Protein AF-C5IFS9-F1 (afdb_monomer)

pLDDT: mean 83.11, std 17.36, range [41.31, 97.69]

Radius of gyration: 17.82 Å; Cα contacts (8 Å, |Δi|>4): 62; chains: 1; bounding box: 24×32×65 Å

Sequence (91 aa):
KLKVMCEEALCVNLSVETAAETLILADLHSADQLKAQTIDFINTHATDVMETSGWQNMITTHSHLIAEAFRALATQQIPPIGPPRKRVKMS

Organism: Drosophila silvestris (NCBI:txid47010)

Nearest PDB structures (foldseek):
  4j8z-assembly1_A  TM=1.003E+00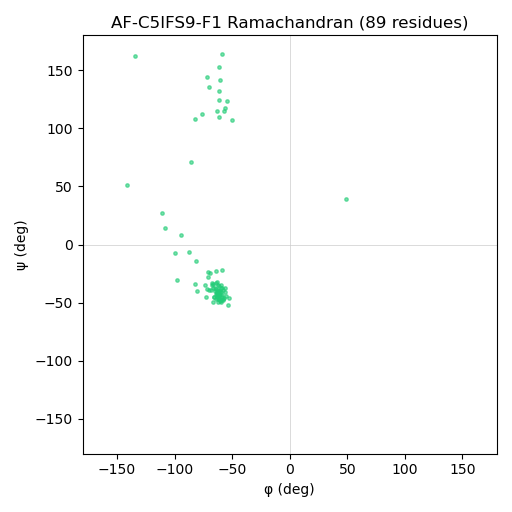  e=5.179E-07  Homo sapiens
  8dws-assembly1_D  TM=9.469E-01  e=1.731E-07  Homo sapiens
  8dws-assembly1_A  TM=8.783E-01  e=1.298E-07  Homo sapiens
  8dwv-assembly1_E  TM=9.773E-01  e=1.380E-06  Homo sapiens
  4hs2-assembly1_A-2  TM=1.004E+00  e=3.897E-06  Homo sapiens

Foldseek 3Di:
DVLVVVLVVVLVVDDLQCLLVQLVVCVVVVVVSSNLSSLVVCVVVVVSSCPYPSNVVCCVPPVVSVVVSVVSVVVVPDDDDDDDDDDDDDD

InterPro domains:
  IPR056423 BPM/SPOP, BACK domain [PF24570] (18-69)

Mean predicted aligned error: 9.42 Å

Secondary structure (DSSP, 8-state):
-HHHHHHHHHHHT--TTTHHHHHHHHHHTT-HHHHHHHHHHHHHTHHHHHHSHHHHHHHHH-HHHHHHHHHHHHHHT----PPP-------

Structure (mmCIF, N/CA/C/O backbone):
data_AF-C5IFS9-F1
#
_entry.id   AF-C5IFS9-F1
#
loop_
_atom_site.group_PDB
_atom_site.id
_atom_site.type_symbol
_atom_site.label_atom_id
_atom_site.label_alt_id
_atom_site.label_comp_id
_atom_site.label_asym_id
_atom_site.label_entity_id
_atom_site.label_seq_id
_atom_site.pdbx_PDB_ins_code
_atom_site.Cartn_x
_atom_site.Cartn_y
_atom_site.Cartn_z
_atom_site.occupancy
_atom_site.B_iso_or_equiv
_atom_site.auth_seq_id
_atom_site.auth_comp_id
_atom_site.auth_asym_id
_atom_site.auth_atom_id
_atom_site.pdbx_PDB_model_num
ATOM 1 N N . LYS A 1 1 ? 13.349 -16.643 12.166 1.00 59.88 1 LYS A N 1
ATOM 2 C CA . LYS A 1 1 ? 12.226 -17.229 12.944 1.00 59.88 1 LYS A CA 1
ATOM 3 C C . LYS A 1 1 ? 11.362 -16.144 13.593 1.00 59.88 1 LYS A C 1
ATOM 5 O O . LYS A 1 1 ? 10.191 -16.105 13.277 1.00 59.88 1 LYS A O 1
ATOM 10 N N . LEU A 1 2 ? 11.935 -15.213 14.371 1.00 66.62 2 LEU A N 1
ATOM 11 C CA . LEU A 1 2 ? 11.217 -14.034 14.901 1.00 66.62 2 LEU A CA 1
ATOM 12 C C . LEU A 1 2 ? 10.549 -13.171 13.817 1.00 66.62 2 LEU A C 1
ATOM 14 O O . LEU A 1 2 ? 9.388 -12.822 13.957 1.00 66.62 2 LEU A O 1
ATOM 18 N N . LYS A 1 3 ? 11.262 -12.906 12.714 1.00 59.00 3 LYS A N 1
ATOM 19 C CA . LYS A 1 3 ? 10.749 -12.122 11.581 1.00 59.00 3 LYS A CA 1
ATOM 20 C C . LYS A 1 3 ? 9.411 -12.655 11.039 1.00 59.00 3 LYS A C 1
ATOM 22 O O . LYS A 1 3 ? 8.440 -11.922 11.050 1.00 59.00 3 LYS A O 1
ATOM 27 N N . VAL A 1 4 ? 9.333 -13.948 10.720 1.00 69.62 4 VAL A N 1
ATOM 28 C CA . VAL A 1 4 ? 8.104 -14.596 10.214 1.00 69.62 4 VAL A CA 1
ATOM 29 C C . VAL A 1 4 ? 6.939 -14.501 11.212 1.00 69.62 4 VAL A C 1
ATOM 31 O O . VAL A 1 4 ? 5.822 -14.198 10.822 1.00 69.62 4 VAL A O 1
ATOM 34 N N . MET A 1 5 ? 7.195 -14.678 12.513 1.00 66.88 5 MET A N 1
ATOM 35 C CA . MET A 1 5 ? 6.145 -14.561 13.538 1.00 66.88 5 MET A CA 1
ATOM 36 C C . MET A 1 5 ? 5.624 -13.121 13.691 1.00 66.88 5 MET A C 1
ATOM 38 O O . MET A 1 5 ? 4.443 -12.919 13.961 1.00 66.88 5 MET A O 1
ATOM 42 N N . CYS A 1 6 ? 6.489 -12.114 13.526 1.00 62.03 6 CYS A N 1
ATOM 43 C CA . CYS A 1 6 ? 6.074 -10.709 13.509 1.00 62.03 6 CYS A CA 1
ATOM 44 C C . CYS A 1 6 ? 5.272 -10.369 12.251 1.00 62.03 6 CYS A C 1
ATOM 46 O O . CYS A 1 6 ? 4.293 -9.638 12.348 1.00 62.03 6 CYS A O 1
ATOM 48 N N . GLU A 1 7 ? 5.663 -10.906 11.097 1.00 63.62 7 GLU A N 1
ATOM 49 C CA . GLU A 1 7 ? 4.940 -10.725 9.836 1.00 63.62 7 GLU A CA 1
ATOM 50 C C . GLU A 1 7 ? 3.519 -11.311 9.934 1.00 63.62 7 GLU A C 1
ATOM 52 O O . GLU A 1 7 ? 2.556 -10.625 9.601 1.00 63.62 7 GLU A O 1
ATOM 57 N N . GLU A 1 8 ? 3.359 -12.510 10.505 1.00 67.50 8 GLU A N 1
ATOM 58 C CA . GLU A 1 8 ? 2.043 -13.119 10.760 1.00 67.50 8 GLU A CA 1
ATOM 59 C C . GLU A 1 8 ? 1.189 -12.287 11.731 1.00 67.50 8 GLU A C 1
ATOM 61 O O . GLU A 1 8 ? 0.022 -12.014 11.453 1.00 67.50 8 GLU A O 1
ATOM 66 N N . ALA A 1 9 ? 1.761 -11.842 12.854 1.00 64.75 9 ALA A N 1
ATOM 67 C CA . ALA A 1 9 ? 1.030 -11.052 13.845 1.00 64.75 9 ALA A CA 1
ATOM 68 C C . ALA A 1 9 ? 0.615 -9.666 13.319 1.00 64.75 9 ALA A C 1
ATOM 70 O O . ALA A 1 9 ? -0.474 -9.187 13.639 1.00 64.75 9 ALA A O 1
ATOM 71 N N . LEU A 1 10 ? 1.465 -9.022 12.512 1.00 62.03 10 LEU A N 1
ATOM 72 C CA . LEU A 1 10 ? 1.153 -7.735 11.885 1.00 62.03 10 LEU A CA 1
ATOM 73 C C . LEU A 1 10 ? 0.112 -7.891 10.777 1.00 62.03 10 LEU A C 1
ATOM 75 O O . LEU A 1 10 ? -0.796 -7.071 10.705 1.00 62.03 10 LEU A O 1
ATOM 79 N N . CYS A 1 11 ? 0.168 -8.969 9.989 1.00 62.25 11 CYS A N 1
ATOM 80 C CA . CYS A 1 11 ? -0.849 -9.253 8.978 1.00 62.25 11 CYS A CA 1
ATOM 81 C C . CYS A 1 11 ? -2.246 -9.452 9.592 1.00 62.25 11 CYS A C 1
ATOM 83 O O . CYS A 1 11 ? -3.236 -9.022 9.005 1.00 62.25 11 CYS A O 1
ATOM 85 N N . VAL A 1 12 ? -2.339 -10.065 10.780 1.00 62.78 12 VAL A N 1
ATOM 86 C CA . VAL A 1 12 ? -3.613 -10.250 11.507 1.00 62.78 12 VAL A CA 1
ATOM 87 C C . VAL A 1 12 ? -4.184 -8.924 12.036 1.00 62.78 12 VAL A C 1
ATOM 89 O O . VAL A 1 12 ? -5.394 -8.813 12.211 1.00 62.78 12 VAL A O 1
ATOM 92 N N . ASN A 1 13 ? -3.339 -7.912 12.249 1.00 75.62 13 ASN A N 1
ATOM 93 C CA . ASN A 1 13 ? -3.718 -6.619 12.828 1.00 75.62 13 ASN A CA 1
ATOM 94 C C . ASN A 1 13 ? -3.715 -5.463 11.814 1.00 75.62 13 ASN A C 1
ATOM 96 O O . ASN A 1 13 ? -3.746 -4.295 12.213 1.00 75.62 13 ASN A O 1
ATOM 100 N N . LEU A 1 14 ? -3.664 -5.761 10.512 1.00 88.06 14 LEU A N 1
ATOM 101 C CA . LEU A 1 14 ? -3.801 -4.736 9.484 1.00 88.06 14 LEU A CA 1
ATOM 102 C C . LEU A 1 14 ? -5.172 -4.065 9.592 1.00 88.06 14 LEU A C 1
ATOM 104 O O . LEU A 1 14 ? -6.212 -4.714 9.695 1.00 88.06 14 LEU A O 1
ATOM 108 N N . SER A 1 15 ? -5.158 -2.740 9.557 1.00 93.50 15 SER A N 1
ATOM 109 C CA . SER A 1 15 ? -6.353 -1.909 9.515 1.00 93.50 15 SER A CA 1
ATOM 110 C C . SER A 1 15 ? -6.164 -0.822 8.469 1.00 93.50 15 SER A C 1
ATOM 112 O O . SER A 1 15 ? -5.035 -0.524 8.080 1.00 93.50 15 SER A O 1
ATOM 114 N N . VAL A 1 16 ? -7.264 -0.207 8.038 1.00 95.62 16 VAL A N 1
ATOM 115 C CA . VAL A 1 16 ? -7.232 0.909 7.083 1.00 95.62 16 VAL A CA 1
ATOM 116 C C . VAL A 1 16 ? -6.276 2.013 7.556 1.00 95.62 16 VAL A C 1
ATOM 118 O O . VAL A 1 16 ? -5.411 2.432 6.793 1.00 95.62 16 VAL A O 1
ATOM 121 N N . GLU A 1 17 ? -6.355 2.400 8.833 1.00 95.38 17 GLU A N 1
ATOM 122 C CA . GLU A 1 17 ? -5.535 3.470 9.424 1.00 95.38 17 GLU A CA 1
ATOM 123 C C . GLU A 1 17 ? -4.039 3.127 9.503 1.00 95.38 17 GLU A C 1
ATOM 125 O O . GLU A 1 17 ? -3.188 4.002 9.354 1.00 95.38 17 GLU A O 1
ATOM 130 N N . THR A 1 18 ? -3.696 1.854 9.724 1.00 93.75 18 THR A N 1
ATOM 131 C CA . THR A 1 18 ? -2.307 1.420 9.962 1.00 93.75 18 THR A CA 1
ATOM 132 C C . THR A 1 18 ? -1.618 0.836 8.729 1.00 93.75 18 THR A C 1
ATOM 134 O O . THR A 1 18 ? -0.410 0.584 8.767 1.00 93.75 18 THR A O 1
ATOM 137 N N . ALA A 1 19 ? -2.340 0.623 7.624 1.00 95.94 19 ALA A N 1
ATOM 138 C CA . ALA A 1 19 ? -1.822 -0.064 6.440 1.00 95.94 19 ALA A CA 1
ATOM 139 C C . ALA A 1 19 ? -0.619 0.655 5.804 1.00 95.94 19 ALA A C 1
ATOM 141 O O . ALA A 1 19 ? 0.379 0.013 5.476 1.00 95.94 19 ALA A O 1
ATOM 142 N N . ALA A 1 20 ? -0.676 1.984 5.674 1.00 96.69 20 ALA A N 1
ATOM 143 C CA . ALA A 1 20 ? 0.415 2.766 5.086 1.00 96.69 20 ALA A CA 1
ATOM 144 C C . ALA A 1 20 ? 1.691 2.719 5.947 1.00 96.69 20 ALA A C 1
ATOM 146 O O . ALA A 1 20 ? 2.781 2.470 5.437 1.00 96.69 20 ALA A O 1
ATOM 147 N N . GLU A 1 21 ? 1.558 2.891 7.264 1.00 95.25 21 GLU A N 1
ATOM 148 C CA . GLU A 1 21 ? 2.694 2.815 8.189 1.00 95.25 21 GLU A CA 1
ATOM 149 C C . GLU A 1 21 ? 3.290 1.402 8.231 1.00 95.25 21 GLU A C 1
ATOM 151 O O . GLU A 1 21 ? 4.509 1.233 8.179 1.00 95.25 21 GLU A O 1
ATOM 156 N N . THR A 1 22 ? 2.437 0.375 8.216 1.00 95.06 22 THR A N 1
ATOM 157 C CA . THR A 1 22 ? 2.877 -1.026 8.157 1.00 95.06 22 THR A CA 1
ATOM 158 C C . THR A 1 22 ? 3.643 -1.318 6.867 1.00 95.06 22 THR A C 1
ATOM 160 O O . THR A 1 22 ? 4.661 -2.007 6.912 1.00 95.06 22 THR A O 1
ATOM 163 N N . LEU A 1 23 ? 3.219 -0.755 5.729 1.00 96.25 23 LEU A N 1
ATOM 164 C CA . LEU A 1 23 ? 3.919 -0.921 4.456 1.00 96.25 23 LEU A CA 1
ATOM 165 C C . LEU A 1 23 ? 5.321 -0.295 4.485 1.00 96.25 23 LEU A C 1
ATOM 167 O O . LEU A 1 23 ? 6.278 -0.918 4.023 1.00 96.25 23 LEU A O 1
ATOM 171 N N . ILE A 1 24 ? 5.449 0.904 5.062 1.00 96.19 24 ILE A N 1
ATOM 172 C CA . ILE A 1 24 ? 6.740 1.588 5.240 1.00 96.19 24 ILE A CA 1
ATOM 173 C C . ILE A 1 24 ? 7.668 0.752 6.127 1.00 96.19 24 ILE A C 1
ATOM 175 O O . ILE A 1 24 ? 8.828 0.534 5.778 1.00 96.19 24 ILE A O 1
ATOM 179 N N . LEU A 1 25 ? 7.161 0.245 7.253 1.00 93.88 25 LEU A N 1
ATOM 180 C CA . LEU A 1 25 ? 7.939 -0.606 8.155 1.00 93.88 25 LEU A CA 1
ATOM 181 C C . LEU A 1 25 ? 8.363 -1.914 7.476 1.00 93.88 25 LEU A C 1
ATOM 183 O O . LEU A 1 25 ? 9.502 -2.356 7.643 1.00 93.88 25 LEU A O 1
ATOM 187 N N . ALA A 1 26 ? 7.476 -2.522 6.688 1.00 94.00 26 ALA A N 1
ATOM 188 C CA . ALA A 1 26 ? 7.786 -3.740 5.955 1.00 94.00 26 ALA A CA 1
ATOM 189 C C . ALA A 1 26 ? 8.897 -3.514 4.916 1.00 94.00 26 ALA A C 1
ATOM 191 O O . ALA A 1 26 ? 9.825 -4.319 4.837 1.00 94.00 26 ALA A O 1
ATOM 192 N N . ASP A 1 27 ? 8.852 -2.404 4.175 1.00 94.75 27 ASP A N 1
ATOM 193 C CA . ASP A 1 27 ? 9.907 -2.012 3.233 1.00 94.75 27 ASP A CA 1
ATOM 194 C C . ASP A 1 27 ? 11.245 -1.762 3.943 1.00 94.75 27 ASP A C 1
ATOM 196 O O . ASP A 1 27 ? 12.267 -2.352 3.584 1.00 94.75 27 ASP A O 1
ATOM 200 N N . LEU A 1 28 ? 11.223 -0.972 5.022 1.00 94.25 28 LEU A N 1
ATOM 201 C CA . LEU A 1 28 ? 12.406 -0.619 5.809 1.00 94.25 28 LEU A CA 1
ATOM 202 C C . LEU A 1 28 ? 13.129 -1.849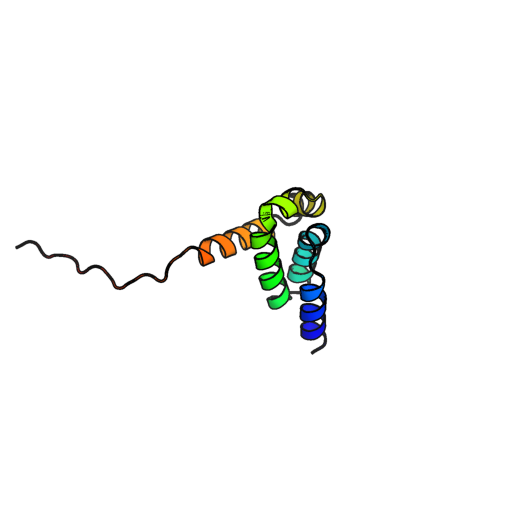 6.379 1.00 94.25 28 LEU A C 1
ATOM 204 O O . LEU A 1 28 ? 14.358 -1.886 6.437 1.00 94.25 28 LEU A O 1
ATOM 208 N N . HIS A 1 29 ? 12.374 -2.865 6.800 1.00 92.94 29 HIS A N 1
ATOM 209 C CA . HIS A 1 29 ? 12.914 -4.102 7.372 1.00 92.94 29 HIS A CA 1
ATOM 210 C C . HIS A 1 29 ? 13.091 -5.237 6.347 1.00 92.94 29 HIS A C 1
ATOM 212 O O . HIS A 1 29 ? 13.388 -6.384 6.728 1.00 92.94 29 HIS A O 1
ATOM 218 N N . SER A 1 30 ? 12.909 -4.935 5.055 1.00 92.69 30 SER A N 1
ATOM 219 C CA . SER A 1 30 ? 12.950 -5.898 3.945 1.00 92.69 30 SER A CA 1
ATOM 220 C C . SER A 1 30 ? 12.080 -7.132 4.224 1.00 92.69 30 SER A C 1
ATOM 222 O O . SER A 1 30 ? 12.500 -8.276 4.041 1.00 92.69 30 SER A O 1
ATOM 224 N N . ALA A 1 31 ? 10.916 -6.917 4.835 1.00 90.50 31 ALA A N 1
ATOM 225 C CA . ALA A 1 31 ? 9.945 -7.936 5.215 1.00 90.50 31 ALA A CA 1
ATOM 226 C C . ALA A 1 31 ? 9.027 -8.235 4.026 1.00 90.50 31 ALA A C 1
ATOM 228 O O . ALA A 1 31 ? 7.860 -7.850 4.014 1.00 90.50 31 ALA A O 1
ATOM 229 N N . ASP A 1 32 ?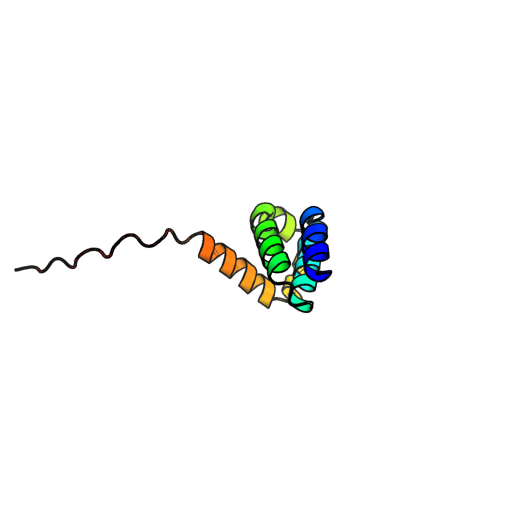 9.579 -8.895 3.005 1.00 89.31 32 ASP A N 1
ATOM 230 C CA . ASP A 1 32 ? 8.934 -9.062 1.696 1.00 89.31 32 ASP A CA 1
ATOM 231 C C . ASP A 1 32 ? 7.548 -9.721 1.783 1.00 89.31 32 ASP A C 1
ATOM 233 O O . ASP A 1 32 ? 6.626 -9.320 1.074 1.00 89.31 32 ASP A O 1
ATOM 237 N N . GLN A 1 33 ? 7.370 -10.691 2.686 1.00 88.12 33 GLN A N 1
ATOM 238 C CA . GLN A 1 33 ? 6.085 -11.365 2.876 1.00 88.12 33 GLN A CA 1
ATOM 239 C C . GLN A 1 33 ? 5.022 -10.414 3.443 1.00 88.12 33 GLN A C 1
ATOM 241 O O . GLN A 1 33 ? 3.928 -10.319 2.887 1.00 88.12 33 GLN A O 1
ATOM 246 N N . LEU A 1 34 ? 5.348 -9.676 4.509 1.00 90.31 34 LEU A N 1
ATOM 247 C CA . LEU A 1 34 ? 4.438 -8.687 5.092 1.00 90.31 34 LEU A CA 1
ATOM 248 C C . LEU A 1 34 ? 4.169 -7.538 4.122 1.00 90.31 34 LEU A C 1
ATOM 250 O O . LEU A 1 34 ? 3.041 -7.060 4.040 1.00 90.31 34 LEU A O 1
ATOM 254 N N . LYS A 1 35 ? 5.181 -7.117 3.359 1.00 94.00 35 LYS A N 1
ATOM 255 C CA . LYS A 1 35 ? 5.044 -6.076 2.340 1.00 94.00 35 LYS A CA 1
ATOM 256 C C . LYS A 1 35 ? 4.025 -6.490 1.279 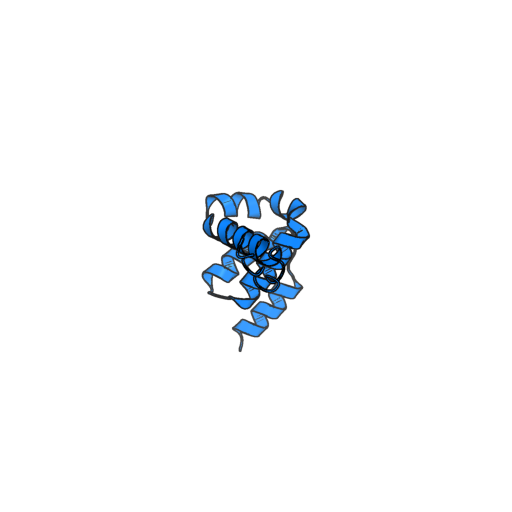1.00 94.00 35 LYS A C 1
ATOM 258 O O . LYS A 1 35 ? 3.096 -5.735 1.013 1.00 94.00 35 LYS A O 1
ATOM 263 N N . ALA A 1 36 ? 4.148 -7.706 0.743 1.00 92.38 36 ALA A N 1
ATOM 264 C CA . ALA A 1 36 ? 3.200 -8.250 -0.227 1.00 92.38 36 ALA A CA 1
ATOM 265 C C . ALA A 1 36 ? 1.774 -8.340 0.346 1.00 92.38 36 ALA A C 1
ATOM 267 O O . ALA A 1 36 ? 0.837 -7.835 -0.264 1.00 92.38 36 ALA A O 1
ATOM 268 N N . GLN A 1 37 ? 1.620 -8.892 1.554 1.00 92.19 37 GLN A N 1
ATOM 269 C CA . GLN A 1 37 ? 0.318 -8.995 2.229 1.00 92.19 37 GLN A CA 1
ATOM 270 C C . GLN A 1 37 ? -0.317 -7.623 2.496 1.00 92.19 37 GLN A C 1
ATOM 272 O O . GLN A 1 37 ? -1.519 -7.442 2.312 1.0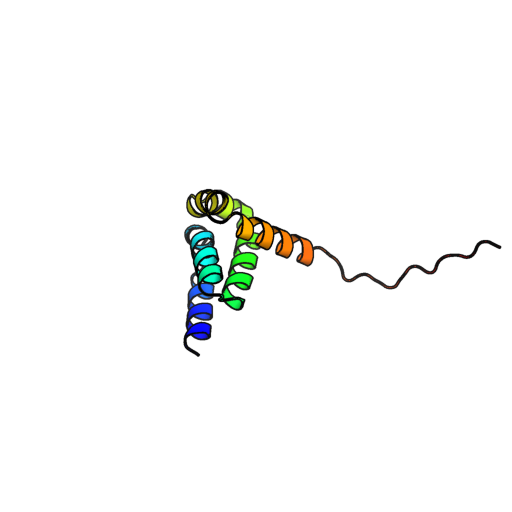0 92.19 37 GLN A O 1
ATOM 277 N N . THR A 1 38 ? 0.489 -6.638 2.892 1.00 95.38 38 THR A N 1
ATOM 278 C CA . THR A 1 38 ? 0.021 -5.271 3.141 1.00 95.38 38 THR A CA 1
ATOM 279 C C . THR A 1 38 ? -0.395 -4.589 1.838 1.00 95.38 38 THR A C 1
ATOM 281 O O . THR A 1 38 ? -1.421 -3.917 1.811 1.00 95.38 38 THR A O 1
ATOM 284 N N . ILE A 1 39 ? 0.341 -4.796 0.741 1.00 95.62 39 ILE A N 1
ATOM 285 C CA . ILE A 1 39 ? -0.046 -4.303 -0.590 1.00 95.62 39 ILE A CA 1
ATOM 286 C C . ILE A 1 39 ? -1.382 -4.914 -1.034 1.00 95.62 39 ILE A C 1
ATOM 288 O O . ILE A 1 39 ? -2.246 -4.185 -1.519 1.00 95.62 39 ILE A O 1
ATOM 292 N N . ASP A 1 40 ? -1.587 -6.216 -0.834 1.00 93.75 40 ASP A N 1
ATOM 293 C CA . ASP A 1 40 ? -2.854 -6.879 -1.167 1.00 93.75 40 ASP A CA 1
ATOM 294 C C . ASP A 1 40 ? -4.025 -6.335 -0.333 1.00 93.75 40 ASP A C 1
ATOM 296 O O . ASP A 1 40 ? -5.107 -6.066 -0.869 1.00 93.75 40 ASP A O 1
ATOM 300 N N . PHE A 1 41 ? -3.802 -6.099 0.963 1.00 94.88 41 PHE A N 1
ATOM 301 C CA . PHE A 1 41 ? -4.783 -5.455 1.836 1.00 94.88 41 PHE A CA 1
ATOM 302 C C . PHE A 1 41 ? -5.127 -4.041 1.346 1.00 94.88 41 PHE A C 1
ATOM 304 O O . PHE A 1 41 ? -6.303 -3.712 1.192 1.00 94.88 41 PHE A O 1
ATOM 311 N N . ILE A 1 42 ? -4.114 -3.226 1.035 1.00 95.69 42 ILE A N 1
ATOM 312 C CA . ILE A 1 42 ? -4.290 -1.866 0.508 1.00 95.69 42 ILE A CA 1
ATOM 313 C C . ILE A 1 42 ? -5.092 -1.892 -0.792 1.00 95.69 42 ILE A C 1
ATOM 315 O O . ILE A 1 42 ? -6.024 -1.112 -0.935 1.00 95.69 42 ILE A O 1
ATOM 319 N N . ASN A 1 43 ? -4.778 -2.795 -1.721 1.00 93.94 43 ASN A N 1
ATOM 320 C CA . ASN A 1 43 ? -5.504 -2.905 -2.987 1.00 93.94 43 ASN A CA 1
ATOM 321 C C . ASN A 1 43 ? -6.974 -3.314 -2.783 1.00 93.94 43 ASN A C 1
ATOM 323 O O . ASN A 1 43 ? -7.843 -2.857 -3.524 1.00 93.94 43 ASN A O 1
ATOM 327 N N . THR A 1 44 ? -7.261 -4.133 -1.767 1.00 93.31 44 THR A N 1
ATOM 328 C CA . THR A 1 44 ? -8.628 -4.563 -1.420 1.00 93.31 44 THR A CA 1
ATOM 329 C C . THR A 1 44 ? -9.442 -3.441 -0.763 1.00 93.31 44 THR A C 1
ATOM 331 O O . THR A 1 44 ? -10.640 -3.328 -1.014 1.00 93.31 44 THR A O 1
ATOM 334 N N . HIS A 1 45 ? -8.795 -2.587 0.034 1.00 95.25 45 HIS A N 1
ATOM 335 C CA . HIS A 1 45 ? -9.411 -1.484 0.787 1.00 95.25 45 HIS A CA 1
ATOM 336 C C . HIS A 1 45 ? -9.012 -0.098 0.254 1.00 95.25 45 HIS A C 1
ATOM 338 O O . HIS A 1 45 ? -8.979 0.880 1.000 1.00 95.25 45 HIS A O 1
ATOM 344 N N . ALA A 1 46 ? -8.680 -0.010 -1.037 1.00 94.19 46 ALA A N 1
ATOM 345 C CA . ALA A 1 46 ? -7.987 1.145 -1.606 1.00 94.19 46 ALA A CA 1
ATOM 346 C C . ALA A 1 46 ? -8.743 2.461 -1.402 1.00 94.19 46 ALA A C 1
ATOM 348 O O . ALA A 1 46 ? -8.120 3.475 -1.102 1.0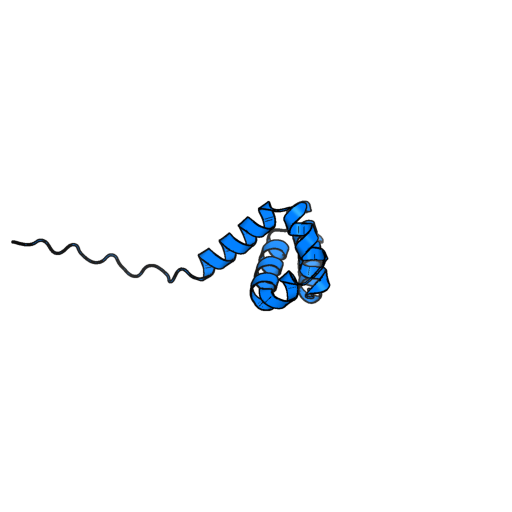0 94.19 46 ALA A O 1
ATOM 349 N N . THR A 1 47 ? -10.073 2.445 -1.520 1.00 95.69 47 THR A N 1
ATOM 350 C CA . THR A 1 47 ? -10.909 3.638 -1.328 1.00 95.69 47 THR A CA 1
ATOM 351 C C . THR A 1 47 ? -10.714 4.248 0.050 1.00 95.69 47 THR A C 1
ATOM 353 O O . THR A 1 47 ? -10.475 5.445 0.149 1.00 95.69 47 THR A O 1
ATOM 356 N N . ASP A 1 48 ? -10.735 3.418 1.089 1.00 97.00 48 ASP A N 1
ATOM 357 C CA . ASP A 1 48 ? -10.711 3.877 2.475 1.00 97.00 48 ASP A CA 1
ATOM 358 C C . ASP A 1 48 ? -9.275 4.223 2.891 1.00 97.00 48 ASP A C 1
ATOM 360 O O . ASP A 1 48 ? -9.021 5.246 3.523 1.00 97.00 48 ASP A O 1
ATOM 364 N N . VAL A 1 49 ? -8.298 3.409 2.469 1.00 97.00 49 VAL A N 1
ATOM 365 C CA . VAL A 1 49 ? -6.874 3.648 2.758 1.00 97.00 49 VAL A CA 1
ATOM 366 C C . VAL A 1 49 ? -6.409 4.970 2.156 1.00 97.00 49 VAL A C 1
ATOM 368 O O . VAL A 1 49 ? -5.666 5.704 2.810 1.00 97.00 49 VAL A O 1
ATOM 371 N N . MET A 1 50 ? -6.861 5.309 0.945 1.00 96.31 50 MET A N 1
ATOM 372 C CA . MET A 1 50 ? -6.477 6.554 0.276 1.00 96.31 50 MET A CA 1
ATOM 373 C C . MET A 1 50 ? -6.948 7.817 1.011 1.00 96.31 50 MET A C 1
ATOM 375 O O . MET A 1 50 ? -6.337 8.875 0.839 1.00 96.31 50 MET A O 1
ATOM 379 N N . GLU A 1 51 ? -7.988 7.724 1.839 1.00 97.12 51 GLU A N 1
ATOM 380 C CA . GLU A 1 51 ? -8.488 8.840 2.650 1.00 97.12 51 GLU A CA 1
ATOM 381 C C . GLU A 1 51 ? -7.683 9.050 3.944 1.00 97.12 51 GLU A C 1
ATOM 383 O O . GLU A 1 51 ? -7.768 10.112 4.565 1.00 97.12 51 GLU A O 1
ATOM 388 N N . THR A 1 52 ? -6.847 8.085 4.340 1.00 97.69 52 THR A N 1
ATOM 389 C CA . THR A 1 52 ? -6.073 8.173 5.584 1.00 97.69 52 THR A CA 1
ATOM 390 C C . THR A 1 52 ? -4.934 9.186 5.498 1.00 97.69 52 THR A C 1
ATOM 392 O O . THR A 1 52 ? -4.227 9.315 4.493 1.00 97.69 52 THR A O 1
ATOM 395 N N . SER A 1 53 ? -4.677 9.871 6.614 1.00 97.12 53 SER A N 1
ATOM 396 C CA . SER A 1 53 ? -3.514 10.761 6.746 1.00 97.12 53 SER A CA 1
ATOM 397 C C . SER A 1 53 ? -2.181 10.024 6.543 1.00 97.12 53 SER A C 1
ATOM 399 O O . SER A 1 53 ? -1.254 10.576 5.945 1.00 97.12 53 SER A O 1
ATOM 401 N N . GLY A 1 54 ? -2.104 8.759 6.976 1.00 96.00 54 GLY A N 1
ATOM 402 C CA . GLY A 1 54 ? -0.939 7.897 6.789 1.00 96.00 54 GLY A CA 1
ATOM 403 C C . GLY A 1 54 ? -0.620 7.669 5.312 1.00 96.00 54 GLY A C 1
ATOM 404 O O . GLY A 1 54 ? 0.536 7.804 4.904 1.00 96.00 54 GLY A O 1
ATOM 405 N N . TRP A 1 55 ? -1.639 7.414 4.487 1.00 97.56 55 TRP A N 1
ATOM 406 C CA . TRP A 1 55 ? -1.471 7.279 3.041 1.00 97.56 55 TRP A CA 1
ATOM 407 C C . TRP A 1 55 ? -1.005 8.579 2.383 1.00 97.56 55 TRP A C 1
ATOM 409 O O . TRP A 1 55 ? -0.040 8.572 1.616 1.00 97.56 55 TRP A O 1
ATOM 419 N N . GLN A 1 56 ? -1.633 9.709 2.720 1.00 97.31 56 GLN A N 1
ATOM 420 C CA . GLN A 1 56 ? -1.243 11.017 2.178 1.00 97.31 56 GLN A CA 1
ATOM 421 C C . GLN A 1 56 ? 0.213 11.365 2.519 1.00 97.31 56 GLN A C 1
ATOM 423 O O . GLN A 1 56 ? 0.9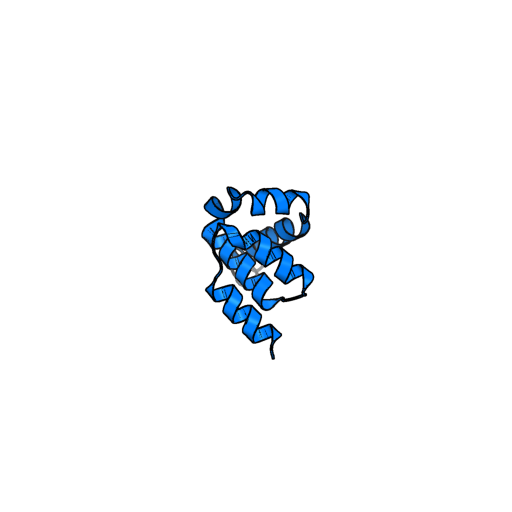65 11.833 1.662 1.00 97.31 56 GLN A O 1
ATOM 428 N N . ASN A 1 57 ? 0.648 11.064 3.745 1.00 97.19 57 ASN A N 1
ATOM 429 C CA . ASN A 1 57 ? 2.044 11.219 4.143 1.00 97.19 57 ASN A CA 1
ATOM 430 C C . ASN A 1 57 ? 2.967 10.292 3.334 1.00 97.19 57 ASN A C 1
ATOM 432 O O . ASN A 1 57 ? 3.996 10.734 2.811 1.00 97.19 57 ASN A O 1
ATOM 436 N N . MET A 1 58 ? 2.584 9.024 3.164 1.00 97.38 58 MET A N 1
ATOM 437 C CA . MET A 1 58 ? 3.361 8.041 2.407 1.00 97.38 58 MET A CA 1
ATOM 438 C C . MET A 1 58 ? 3.586 8.458 0.947 1.00 97.38 58 MET A C 1
ATOM 440 O O . MET A 1 58 ? 4.691 8.277 0.441 1.00 97.38 58 MET A O 1
ATOM 444 N N . ILE A 1 59 ? 2.604 9.088 0.287 1.00 96.75 59 ILE A N 1
ATOM 445 C CA . ILE A 1 59 ? 2.770 9.622 -1.081 1.00 96.75 59 ILE A CA 1
ATOM 446 C C . ILE A 1 59 ? 3.954 10.596 -1.154 1.00 96.75 59 ILE A C 1
ATOM 448 O O . ILE A 1 59 ? 4.714 10.581 -2.122 1.00 96.75 59 ILE A O 1
ATOM 452 N N . THR A 1 60 ? 4.114 11.444 -0.136 1.00 96.81 60 THR A N 1
ATOM 453 C CA . THR A 1 60 ? 5.152 12.486 -0.118 1.00 96.81 60 THR A CA 1
ATOM 454 C C . THR A 1 60 ? 6.520 11.977 0.324 1.00 96.81 60 THR A C 1
ATOM 456 O O . THR A 1 60 ? 7.539 12.452 -0.172 1.00 96.81 60 THR A O 1
ATOM 459 N N . THR A 1 61 ? 6.550 11.006 1.238 1.00 96.50 61 THR A N 1
ATOM 460 C CA . THR A 1 61 ? 7.783 10.532 1.883 1.00 96.50 61 THR A CA 1
ATOM 461 C C . THR A 1 61 ? 8.351 9.260 1.251 1.00 96.50 61 THR A C 1
ATOM 463 O O . THR A 1 61 ? 9.565 9.082 1.243 1.00 96.50 61 THR A O 1
ATOM 466 N N . HIS A 1 62 ? 7.499 8.395 0.693 1.00 97.44 62 HIS A N 1
ATOM 467 C CA . HIS A 1 62 ? 7.849 7.057 0.202 1.00 97.44 62 HIS A CA 1
ATOM 468 C C . HIS A 1 62 ? 7.099 6.724 -1.103 1.00 97.44 62 HIS A C 1
ATOM 470 O O . HIS A 1 62 ? 6.451 5.684 -1.238 1.00 97.44 62 HIS A O 1
ATOM 476 N N . SER A 1 63 ? 7.174 7.618 -2.093 1.00 96.06 63 SER A N 1
ATOM 477 C CA . SER A 1 63 ? 6.431 7.499 -3.360 1.00 96.06 63 SER A CA 1
ATOM 478 C C . SER A 1 63 ? 6.734 6.220 -4.160 1.00 96.06 63 SER A C 1
ATOM 480 O O . SER A 1 63 ? 5.897 5.776 -4.951 1.00 96.06 63 SER A O 1
ATOM 482 N N . HIS A 1 64 ? 7.886 5.574 -3.936 1.00 97.25 64 HIS A N 1
ATOM 483 C CA . HIS A 1 64 ? 8.227 4.288 -4.556 1.00 97.25 64 HIS A CA 1
ATOM 484 C C . HIS A 1 64 ? 7.274 3.160 -4.142 1.00 97.25 64 HIS A C 1
ATOM 486 O O . HIS A 1 64 ? 6.970 2.301 -4.968 1.00 97.25 64 HIS A O 1
ATOM 492 N N . LEU A 1 65 ? 6.739 3.198 -2.918 1.00 97.12 65 LEU A N 1
ATOM 493 C CA . LEU A 1 65 ? 5.785 2.201 -2.418 1.00 97.12 65 LEU A CA 1
ATOM 494 C C . LEU A 1 65 ? 4.446 2.272 -3.149 1.00 97.12 65 LEU A C 1
ATOM 496 O O . LEU A 1 65 ? 3.823 1.244 -3.406 1.00 97.12 65 LEU A O 1
ATOM 500 N N . ILE A 1 66 ? 4.039 3.472 -3.565 1.00 96.38 66 ILE A N 1
ATOM 501 C CA . ILE A 1 66 ? 2.840 3.673 -4.385 1.00 96.38 66 ILE A CA 1
ATOM 502 C C . ILE A 1 66 ? 3.033 3.038 -5.763 1.00 96.38 66 ILE A C 1
ATOM 504 O O . ILE A 1 66 ? 2.161 2.321 -6.254 1.00 96.38 66 ILE A O 1
ATOM 508 N N . ALA A 1 67 ? 4.197 3.262 -6.380 1.00 95.94 67 ALA A N 1
ATOM 509 C CA . ALA A 1 67 ? 4.528 2.664 -7.670 1.00 95.94 67 ALA A CA 1
ATOM 510 C C . ALA A 1 67 ? 4.577 1.130 -7.595 1.00 95.94 67 ALA A C 1
ATOM 512 O O . ALA A 1 67 ? 4.204 0.448 -8.550 1.00 95.94 67 ALA A O 1
ATOM 513 N N . GLU A 1 68 ? 5.023 0.582 -6.468 1.00 94.88 68 GLU A N 1
ATOM 514 C CA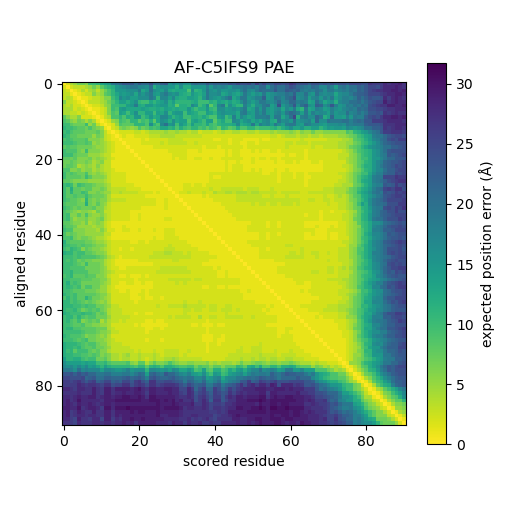 . GLU A 1 68 ? 5.069 -0.857 -6.230 1.00 94.88 68 GLU A CA 1
ATOM 515 C C . GLU A 1 68 ? 3.682 -1.461 -6.003 1.00 94.88 68 GLU A C 1
ATOM 517 O O . GLU A 1 68 ? 3.348 -2.450 -6.655 1.00 94.88 68 GLU A O 1
ATOM 522 N N . ALA A 1 69 ? 2.842 -0.828 -5.180 1.00 94.44 69 ALA A N 1
ATOM 523 C CA . ALA A 1 69 ? 1.453 -1.242 -4.994 1.00 94.44 69 ALA A CA 1
ATOM 524 C C . ALA A 1 69 ? 0.675 -1.206 -6.320 1.00 94.44 69 ALA A C 1
ATOM 526 O O . ALA A 1 69 ? -0.008 -2.168 -6.677 1.00 94.44 69 ALA A O 1
ATOM 527 N N . PHE A 1 70 ? 0.863 -0.144 -7.111 1.00 94.25 70 PHE A N 1
ATOM 528 C CA . PHE A 1 70 ? 0.272 -0.023 -8.442 1.00 94.25 70 PHE A CA 1
ATOM 529 C C . PHE A 1 70 ? 0.785 -1.098 -9.412 1.00 94.25 70 PHE A C 1
ATOM 531 O O . PHE A 1 70 ? 0.011 -1.674 -10.178 1.00 94.25 70 PHE A O 1
ATOM 538 N N . ARG A 1 71 ? 2.087 -1.412 -9.373 1.00 93.50 71 ARG A N 1
ATOM 539 C CA . ARG A 1 71 ? 2.670 -2.500 -10.171 1.00 93.50 71 ARG A CA 1
ATOM 540 C C . ARG A 1 71 ? 2.055 -3.845 -9.797 1.00 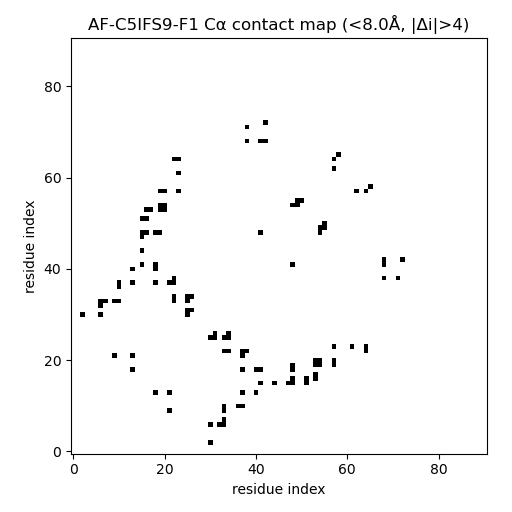93.50 71 ARG A C 1
ATOM 542 O O . ARG A 1 71 ? 1.695 -4.595 -10.701 1.00 93.50 71 ARG A O 1
ATOM 549 N N . ALA A 1 72 ? 1.924 -4.133 -8.503 1.00 90.94 72 ALA A N 1
ATOM 550 C CA . ALA A 1 72 ? 1.301 -5.358 -8.015 1.00 90.94 72 ALA A CA 1
ATOM 551 C C . ALA A 1 72 ? -0.144 -5.480 -8.527 1.00 90.94 72 ALA A C 1
ATOM 553 O O . ALA A 1 72 ? -0.493 -6.494 -9.139 1.00 90.94 72 ALA A O 1
ATOM 554 N N . LEU A 1 73 ? -0.931 -4.405 -8.408 1.00 89.69 73 LEU A N 1
ATOM 555 C CA . LEU A 1 73 ? -2.301 -4.338 -8.920 1.00 89.69 73 LEU A CA 1
ATOM 556 C C . LEU A 1 73 ? -2.369 -4.613 -10.432 1.00 89.69 73 LEU A C 1
ATOM 558 O O . LEU A 1 73 ? -3.183 -5.416 -10.886 1.00 89.69 73 LEU A O 1
ATOM 562 N N . ALA A 1 74 ? -1.482 -4.000 -11.221 1.00 88.88 74 ALA A N 1
ATOM 563 C CA . ALA A 1 74 ? -1.434 -4.211 -12.667 1.00 88.88 74 ALA A CA 1
ATOM 564 C C . ALA A 1 74 ? -1.080 -5.662 -13.039 1.00 88.88 74 ALA A C 1
ATOM 566 O O . ALA A 1 74 ? -1.646 -6.212 -13.983 1.00 88.88 74 ALA A O 1
ATOM 567 N N . THR A 1 75 ? -0.170 -6.305 -12.299 1.00 84.00 75 THR A N 1
ATOM 568 C CA . THR A 1 75 ? 0.216 -7.703 -12.559 1.00 84.00 75 THR A CA 1
ATOM 569 C C . THR A 1 75 ? -0.871 -8.715 -12.198 1.00 84.00 75 THR A C 1
ATOM 571 O O . THR A 1 75 ? -0.954 -9.752 -12.851 1.00 84.00 75 THR A O 1
ATOM 574 N N . GLN A 1 76 ? -1.740 -8.405 -11.231 1.00 72.81 76 GLN A N 1
ATOM 575 C CA . GLN A 1 76 ? -2.892 -9.246 -10.882 1.00 72.81 76 GLN A CA 1
ATOM 576 C C . GLN A 1 76 ? -3.988 -9.232 -11.964 1.00 72.81 76 GLN A C 1
ATOM 578 O O . GLN A 1 76 ? -4.756 -10.186 -12.074 1.00 72.81 76 GLN A O 1
ATOM 583 N N . GLN A 1 77 ? -4.053 -8.183 -12.792 1.00 60.38 77 GLN A N 1
ATOM 584 C CA . GLN A 1 77 ? -5.068 -8.031 -13.844 1.00 60.38 77 GLN A CA 1
ATOM 585 C C . GLN A 1 77 ? -4.702 -8.682 -15.184 1.00 60.38 77 GLN A C 1
ATOM 587 O O . GLN A 1 77 ? -5.535 -8.700 -16.088 1.00 60.38 77 GLN A O 1
ATOM 592 N N . ILE A 1 78 ? -3.484 -9.206 -15.354 1.00 52.47 78 ILE A N 1
ATOM 593 C CA . ILE A 1 78 ? -3.073 -9.846 -16.608 1.00 52.47 78 ILE A CA 1
ATOM 594 C C . ILE A 1 78 ? -3.600 -11.293 -16.609 1.00 52.47 78 ILE A C 1
ATOM 596 O O . ILE A 1 78 ? -3.056 -12.126 -15.882 1.00 52.47 78 ILE A O 1
ATOM 600 N N . PRO A 1 79 ? -4.622 -11.652 -17.417 1.00 51.78 79 PRO A N 1
ATOM 601 C CA . PRO A 1 79 ? -4.971 -13.055 -17.603 1.00 51.78 79 PRO A CA 1
ATOM 602 C C . PRO A 1 79 ? -3.766 -13.797 -18.202 1.00 51.78 79 PRO A C 1
ATOM 604 O O . PRO A 1 79 ? -3.082 -13.237 -19.067 1.00 51.78 79 PRO A O 1
ATOM 607 N N . PRO A 1 80 ? -3.489 -15.048 -17.785 1.00 57.16 80 PRO A N 1
ATOM 608 C CA . PRO A 1 80 ? -2.392 -15.823 -18.344 1.00 57.16 80 PRO A CA 1
ATOM 609 C C . PRO A 1 80 ? -2.595 -15.902 -19.855 1.00 57.16 80 PRO A C 1
ATOM 611 O O . PRO A 1 80 ? -3.619 -16.389 -20.335 1.00 57.16 80 PRO A O 1
ATOM 614 N N . ILE A 1 81 ? -1.638 -15.341 -20.594 1.00 59.34 81 ILE A N 1
ATOM 615 C CA . ILE A 1 81 ? -1.632 -15.266 -22.052 1.00 59.34 81 ILE A CA 1
ATOM 616 C C . ILE A 1 81 ? -1.915 -16.669 -22.604 1.00 59.34 81 ILE A C 1
ATOM 618 O O . ILE A 1 81 ? -1.076 -17.566 -22.533 1.00 59.34 81 ILE A O 1
ATOM 622 N N . GLY A 1 82 ? -3.128 -16.860 -23.131 1.00 58.22 82 GLY A N 1
ATOM 623 C CA . GLY A 1 82 ? -3.491 -18.034 -23.919 1.00 58.22 82 GLY A CA 1
ATOM 624 C C . GLY A 1 82 ? -2.594 -18.163 -25.160 1.00 58.22 82 GLY A C 1
ATOM 625 O O . GLY A 1 82 ? -1.909 -17.209 -25.537 1.00 58.22 82 GLY A O 1
ATOM 626 N N . PRO A 1 83 ? -2.568 -19.339 -25.811 1.00 54.06 83 PRO A N 1
ATOM 627 C CA . PRO A 1 83 ? -1.519 -19.701 -26.758 1.00 54.06 83 PRO A CA 1
ATOM 628 C C . PRO A 1 83 ? -1.455 -18.749 -27.967 1.00 54.06 83 PRO A C 1
ATOM 630 O O . PRO A 1 83 ? -2.470 -18.165 -28.362 1.00 54.06 83 PRO A O 1
ATOM 633 N N . PRO A 1 84 ? -0.270 -18.605 -28.594 1.00 53.03 84 PRO A N 1
ATOM 634 C CA . PRO A 1 84 ? -0.038 -17.626 -29.648 1.00 53.03 84 PRO A CA 1
ATOM 635 C C . PRO A 1 84 ? -0.958 -17.893 -30.844 1.00 53.03 84 PRO A C 1
ATOM 637 O O . PRO A 1 84 ? -0.950 -18.983 -31.426 1.00 53.03 84 PRO A O 1
ATOM 640 N N . ARG A 1 85 ? -1.747 -16.883 -31.239 1.00 50.53 85 ARG A N 1
ATOM 641 C CA . ARG A 1 85 ? -2.547 -16.930 -32.471 1.00 50.53 85 ARG A CA 1
ATOM 642 C C . ARG A 1 85 ? -1.610 -17.185 -33.652 1.00 50.53 85 ARG A C 1
ATOM 644 O O . ARG A 1 85 ? -0.751 -16.365 -33.968 1.00 50.53 85 ARG A O 1
ATOM 651 N N . LYS A 1 86 ? -1.777 -18.343 -34.298 1.00 49.84 86 LYS A N 1
ATOM 652 C CA . LYS A 1 86 ? -1.048 -18.722 -35.513 1.00 49.84 86 LYS A CA 1
ATOM 653 C C . LYS A 1 86 ? -1.234 -17.634 -36.573 1.00 49.84 86 LYS A C 1
ATOM 655 O O . LYS A 1 86 ? -2.357 -17.304 -36.945 1.00 49.84 86 LYS A O 1
ATOM 660 N N . ARG A 1 87 ? -0.116 -17.096 -37.063 1.00 51.94 87 ARG A N 1
ATOM 661 C CA . ARG A 1 87 ? -0.059 -16.163 -38.191 1.00 51.94 87 ARG A CA 1
ATOM 662 C C . ARG A 1 87 ? -0.618 -16.875 -39.428 1.00 51.94 87 ARG A C 1
ATOM 664 O O . ARG A 1 87 ? -0.000 -17.815 -39.923 1.00 51.94 87 ARG A O 1
ATOM 671 N N . VAL A 1 88 ? -1.798 -16.463 -39.891 1.00 52.72 88 VAL A N 1
ATOM 672 C CA . VAL A 1 88 ? -2.377 -16.935 -41.156 1.00 52.72 88 VAL A CA 1
ATOM 673 C C . VAL A 1 88 ? -1.436 -16.498 -42.280 1.00 52.72 88 VAL A C 1
ATOM 675 O O . VAL A 1 88 ? -1.231 -15.304 -42.488 1.00 52.72 88 VAL A O 1
ATOM 678 N N . LYS A 1 89 ? -0.814 -17.460 -42.969 1.00 43.12 89 LYS A N 1
ATOM 679 C CA . LYS A 1 89 ? -0.142 -17.214 -44.249 1.00 43.12 89 LYS A CA 1
ATOM 680 C C . LYS A 1 89 ? -1.233 -17.080 -45.310 1.00 43.12 89 LYS A C 1
ATOM 682 O O . LYS A 1 89 ? -1.929 -18.055 -45.578 1.00 43.12 89 LYS A O 1
ATOM 687 N N . MET A 1 90 ? -1.396 -15.883 -45.866 1.00 41.31 90 MET A N 1
ATOM 688 C CA . MET A 1 90 ? -2.142 -15.698 -47.110 1.00 41.31 90 MET A CA 1
ATOM 689 C C . MET A 1 90 ? -1.324 -16.289 -48.264 1.00 41.31 90 MET A C 1
ATOM 691 O O . MET A 1 90 ? -0.099 -16.155 -48.278 1.00 41.31 90 MET A O 1
ATOM 695 N N . SER A 1 91 ? -2.024 -17.028 -49.125 1.00 54.94 91 SER A N 1
ATOM 696 C CA . SER A 1 91 ? -1.520 -17.672 -50.346 1.00 54.94 91 SER A CA 1
ATOM 697 C C . SER A 1 91 ? -1.228 -16.663 -51.446 1.00 54.94 91 SER A C 1
ATOM 699 O O . SER A 1 91 ? -1.887 -15.601 -51.441 1.00 54.94 91 SER A O 1
#

Solvent-accessible surface area (backbone atoms only — not comparable to full-atom values): 5362 Å² total; per-residue (Å²): 112,70,65,62,56,51,35,55,56,49,65,76,64,62,42,63,75,48,39,45,56,50,34,53,52,18,58,76,67,67,33,62,68,42,28,52,54,40,40,54,50,42,68,75,41,40,77,65,28,64,72,27,70,46,35,56,49,36,57,76,77,44,47,66,58,56,56,48,43,52,48,52,56,56,60,73,68,57,72,81,82,70,80,82,80,76,81,80,80,82,131